Protein AF-A0A3M0XYX2-F1 (afdb_monomer_lite)

Secondary structure (DSSP, 8-state):
-----------HHHHHHHHHHHTTS-TTSTTHHHHHHHHHHHHHHHHHHHTT----HHHHHHHHHHHHHHHHHHHHHHHH-

pLDDT: mean 90.52, std 13.73, range [47.25, 98.31]

Foldseek 3Di:
DDPDDPDDDDDLVLLVVLLVLLVPLDPPFPLVVVSVVLSVVSVVVSVCVVVVHDDDCVVVVVSSVSSVVSSVVSVVVVVVD

Sequence (81 aa):
SRRGRHLFSVTLSLLRLLITRLERITPDSVWAHRASGLRGALLAYAKRLASGAPVDEARVRPLIQAAFIVLEQAAREKQKR

Radius of gyration: 14.11 Å; chains: 1; bounding box: 26×39×38 Å

Structure (mmCIF, N/CA/C/O backbone):
data_AF-A0A3M0XYX2-F1
#
_entry.id   AF-A0A3M0XYX2-F1
#
loop_
_atom_site.group_PDB
_atom_site.id
_atom_site.type_symbol
_atom_site.label_atom_id
_atom_site.label_alt_id
_atom_site.label_comp_id
_atom_site.label_asym_id
_atom_site.label_entity_id
_atom_site.label_seq_id
_atom_site.pdbx_PDB_ins_code
_atom_site.Cartn_x
_atom_site.Cartn_y
_atom_s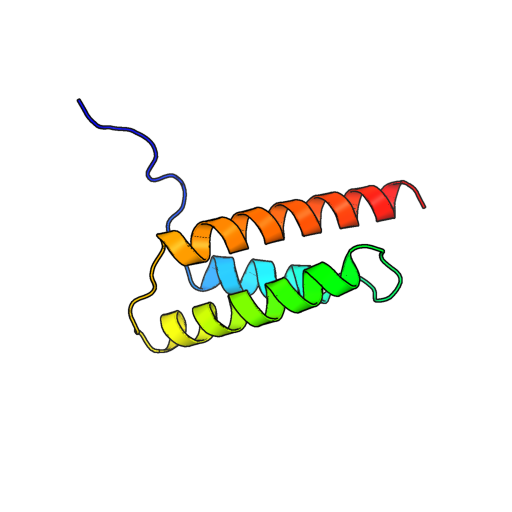ite.Cartn_z
_atom_site.occupancy
_atom_site.B_iso_or_equiv
_atom_site.auth_seq_id
_atom_site.auth_comp_id
_atom_site.auth_asym_id
_atom_site.auth_atom_id
_atom_site.pdbx_PDB_model_num
ATOM 1 N N . SER A 1 1 ? -12.638 28.878 7.235 1.00 47.28 1 SER A N 1
ATOM 2 C CA . SER A 1 1 ? -13.153 28.014 6.154 1.00 47.28 1 SER A CA 1
ATOM 3 C C . SER A 1 1 ? -12.154 26.890 5.887 1.00 47.28 1 SER A C 1
ATOM 5 O O . SER A 1 1 ? -11.130 27.133 5.267 1.00 47.28 1 SER A O 1
ATOM 7 N N . ARG A 1 2 ? -12.364 25.688 6.449 1.00 48.38 2 ARG A N 1
ATOM 8 C CA . ARG A 1 2 ? -11.475 24.513 6.292 1.00 48.38 2 ARG A CA 1
ATOM 9 C C . ARG A 1 2 ? -12.218 23.408 5.535 1.00 48.38 2 ARG A C 1
ATOM 11 O O . ARG A 1 2 ? -12.613 22.407 6.114 1.00 48.38 2 ARG A O 1
ATOM 18 N N . ARG A 1 3 ? -12.456 23.603 4.238 1.00 54.91 3 ARG A N 1
ATOM 19 C CA . ARG A 1 3 ? -12.846 22.512 3.332 1.00 54.91 3 ARG A CA 1
ATOM 20 C C . ARG A 1 3 ? -11.655 22.239 2.429 1.00 54.91 3 ARG A C 1
ATOM 22 O O . ARG A 1 3 ? -11.448 22.942 1.451 1.00 54.91 3 ARG A O 1
ATOM 29 N N . GLY A 1 4 ? -10.823 21.276 2.811 1.00 47.25 4 GLY A N 1
ATOM 30 C CA . GLY A 1 4 ? -9.585 20.982 2.097 1.00 47.25 4 GLY A CA 1
ATOM 31 C C . GLY A 1 4 ? -9.225 19.507 2.179 1.00 47.25 4 GLY A C 1
ATOM 32 O O . GLY A 1 4 ? -8.457 19.115 3.045 1.00 47.25 4 GLY A O 1
ATOM 33 N N . ARG A 1 5 ? -9.747 18.729 1.225 1.00 51.00 5 ARG A N 1
ATOM 34 C CA . ARG A 1 5 ? -9.245 17.408 0.798 1.00 51.00 5 ARG A CA 1
ATOM 35 C C . ARG A 1 5 ? -9.363 16.249 1.803 1.00 51.00 5 ARG A C 1
ATOM 37 O O . ARG A 1 5 ? -8.369 15.624 2.148 1.00 51.00 5 ARG A O 1
ATOM 44 N N . HIS A 1 6 ? -10.591 15.837 2.117 1.00 50.16 6 HIS A N 1
ATOM 45 C CA . HIS A 1 6 ? -10.879 14.427 2.440 1.00 50.16 6 HIS A CA 1
ATOM 46 C C . HIS A 1 6 ? -11.069 13.634 1.131 1.00 50.16 6 HIS A C 1
ATOM 48 O O . HIS A 1 6 ? -12.111 13.040 0.878 1.00 50.16 6 HIS A O 1
ATOM 54 N N . LEU A 1 7 ? -10.094 13.695 0.220 1.00 53.28 7 LEU A N 1
ATOM 55 C CA . LEU A 1 7 ? -10.147 12.889 -0.998 1.00 53.28 7 LEU A CA 1
ATOM 56 C C . LEU A 1 7 ? -9.476 11.552 -0.670 1.00 53.28 7 LEU A C 1
ATOM 58 O O . LEU A 1 7 ? -8.282 11.503 -0.381 1.00 53.28 7 LEU A O 1
ATOM 62 N N . PHE A 1 8 ? -10.285 10.493 -0.673 1.00 62.47 8 PHE A N 1
ATOM 63 C CA . PHE A 1 8 ? -9.958 9.100 -0.348 1.00 62.47 8 PHE A CA 1
ATOM 64 C C . PHE A 1 8 ? -9.797 8.766 1.145 1.00 62.47 8 PHE A C 1
ATOM 66 O O . PHE A 1 8 ? -8.788 9.102 1.758 1.00 62.47 8 PHE A O 1
ATOM 73 N N . SER A 1 9 ? -10.775 8.058 1.722 1.00 79.81 9 SER A N 1
ATOM 74 C CA . SER A 1 9 ? -10.635 7.334 2.999 1.00 79.81 9 SER A CA 1
ATOM 75 C C . SER A 1 9 ? -9.917 5.999 2.764 1.00 79.81 9 SER A C 1
ATOM 77 O O . SER A 1 9 ? -10.028 5.406 1.685 1.00 79.81 9 SER A O 1
ATOM 79 N N . VAL A 1 10 ? -9.154 5.533 3.754 1.00 90.19 10 VAL A N 1
ATOM 80 C CA . VAL A 1 10 ? -8.487 4.228 3.689 1.00 90.19 10 VAL A CA 1
ATOM 81 C C . VAL A 1 10 ? -9.536 3.129 3.873 1.00 90.19 10 VAL A C 1
ATOM 83 O O . VAL A 1 10 ? -10.037 2.913 4.971 1.00 90.19 10 VAL A O 1
ATOM 86 N N . THR A 1 11 ? -9.860 2.410 2.796 1.00 94.81 11 THR A N 1
ATOM 87 C CA . THR A 1 11 ? -10.856 1.327 2.815 1.00 94.81 11 THR A CA 1
ATOM 88 C C . THR A 1 11 ? -10.218 -0.042 2.603 1.00 94.81 11 THR A C 1
ATOM 90 O O . THR A 1 11 ? -9.213 -0.183 1.903 1.00 94.81 11 THR A O 1
ATOM 93 N N . LEU A 1 12 ? -10.845 -1.084 3.157 1.00 96.19 12 LEU A N 1
ATOM 94 C CA . LEU A 1 12 ? -10.416 -2.471 2.956 1.00 96.19 12 LEU A CA 1
ATOM 95 C C . LEU A 1 12 ? -10.389 -2.853 1.466 1.00 96.19 12 LEU A C 1
ATOM 97 O O . LEU A 1 12 ? -9.455 -3.514 1.014 1.00 96.19 12 LEU A O 1
ATOM 101 N N . SER A 1 13 ? -11.382 -2.401 0.697 1.00 96.81 13 SER A N 1
ATOM 102 C CA . SER A 1 13 ? -11.473 -2.651 -0.745 1.00 96.81 13 SER A CA 1
ATOM 103 C C . SER A 1 13 ? -10.306 -2.032 -1.514 1.00 96.81 13 SER A C 1
ATOM 105 O O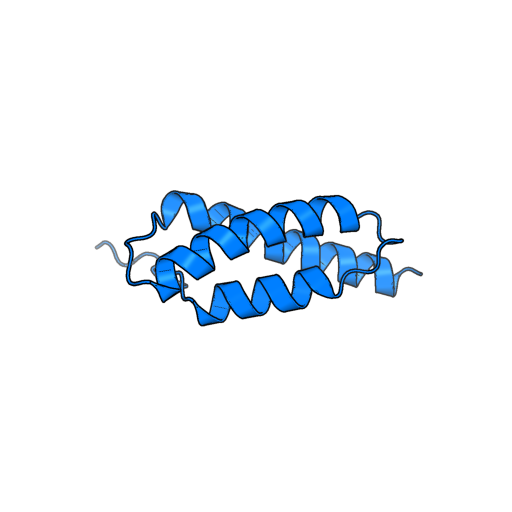 . SER A 1 13 ? -9.740 -2.695 -2.382 1.00 96.81 13 SER A O 1
ATOM 107 N N . LEU A 1 14 ? -9.888 -0.808 -1.164 1.00 96.56 14 LEU A N 1
ATOM 108 C CA . LEU A 1 14 ? -8.705 -0.189 -1.763 1.00 96.56 14 LEU A CA 1
ATOM 109 C C . LEU A 1 14 ? -7.443 -1.008 -1.467 1.00 96.56 14 LEU A C 1
ATOM 111 O O . LEU A 1 14 ? -6.672 -1.291 -2.381 1.00 96.56 14 LEU A O 1
ATOM 115 N N . LEU A 1 15 ? -7.227 -1.395 -0.205 1.00 97.31 15 LEU A N 1
ATOM 116 C CA . LEU A 1 15 ? -6.029 -2.151 0.164 1.00 97.31 15 LEU A CA 1
ATOM 117 C C . LEU A 1 15 ? -5.966 -3.491 -0.575 1.00 97.31 15 LEU A C 1
ATOM 119 O O . LEU A 1 15 ? -4.918 -3.841 -1.114 1.00 97.31 15 LEU A O 1
ATOM 123 N N . ARG A 1 16 ? -7.096 -4.204 -0.666 1.00 97.94 16 ARG A N 1
ATOM 124 C CA . ARG A 1 16 ? -7.204 -5.458 -1.425 1.00 97.94 16 ARG A CA 1
ATOM 125 C C . ARG A 1 16 ? -6.899 -5.257 -2.907 1.00 97.94 16 ARG A C 1
ATOM 127 O O . ARG A 1 16 ? -6.112 -6.018 -3.457 1.00 97.94 16 ARG A O 1
ATOM 134 N N . LEU A 1 17 ? -7.452 -4.212 -3.526 1.00 98.00 17 LEU A N 1
ATOM 135 C CA . LEU A 1 17 ? -7.164 -3.880 -4.922 1.00 98.00 17 LEU A CA 1
ATOM 136 C C . LEU A 1 17 ? -5.659 -3.686 -5.149 1.00 98.00 17 LEU A C 1
ATOM 138 O O . LEU A 1 17 ? -5.099 -4.285 -6.064 1.00 98.00 17 LEU A O 1
ATOM 142 N N . LEU A 1 18 ? -5.001 -2.874 -4.318 1.00 98.06 18 LEU A N 1
ATOM 143 C CA . LEU A 1 18 ? -3.567 -2.608 -4.446 1.00 98.06 18 LEU A CA 1
ATOM 144 C C . LEU A 1 18 ? -2.736 -3.880 -4.259 1.00 98.06 18 LEU A C 1
ATOM 146 O O . LEU A 1 18 ? -1.859 -4.146 -5.074 1.00 98.06 18 LEU A O 1
ATOM 150 N N . ILE A 1 19 ? -3.048 -4.694 -3.246 1.00 98.31 19 ILE A N 1
ATOM 151 C CA . ILE A 1 19 ? -2.390 -5.985 -2.993 1.00 98.31 19 ILE A CA 1
ATOM 152 C C . ILE A 1 19 ? -2.473 -6.883 -4.232 1.00 98.31 19 ILE A C 1
ATOM 154 O O . ILE A 1 19 ? -1.436 -7.317 -4.730 1.00 98.31 19 ILE A O 1
ATOM 158 N N . THR A 1 20 ? -3.673 -7.087 -4.784 1.00 98.19 20 THR A N 1
ATOM 159 C CA . THR A 1 20 ? -3.875 -7.924 -5.977 1.00 98.19 20 THR A CA 1
ATOM 160 C C . THR A 1 20 ? -3.129 -7.391 -7.198 1.00 98.19 20 THR A C 1
ATOM 162 O O . THR A 1 20 ? -2.680 -8.162 -8.042 1.00 98.19 20 THR A O 1
ATOM 165 N N . ARG A 1 21 ? -2.978 -6.071 -7.340 1.00 97.75 21 ARG A N 1
ATOM 166 C CA . ARG A 1 21 ? -2.217 -5.494 -8.457 1.00 97.75 21 ARG A CA 1
ATOM 167 C C . ARG A 1 21 ? -0.709 -5.642 -8.264 1.00 97.75 21 ARG A C 1
ATOM 169 O O . ARG A 1 21 ? -0.026 -5.961 -9.231 1.00 97.75 21 ARG A O 1
ATOM 176 N N . LEU A 1 22 ? -0.205 -5.456 -7.045 1.00 97.81 22 LEU A N 1
ATOM 177 C CA . LEU A 1 22 ? 1.213 -5.641 -6.722 1.00 97.81 22 LEU A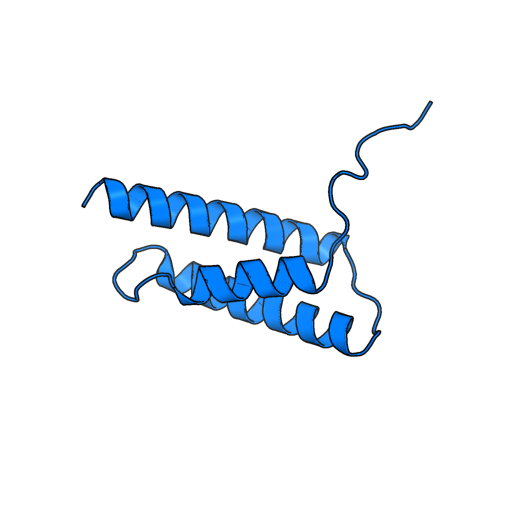 CA 1
ATOM 178 C C . LEU A 1 22 ? 1.649 -7.102 -6.904 1.00 97.81 22 LEU A C 1
ATOM 180 O O . LEU A 1 22 ? 2.745 -7.344 -7.392 1.00 97.81 22 LEU A O 1
ATOM 184 N N . GLU A 1 23 ? 0.776 -8.065 -6.593 1.00 97.06 23 GLU A N 1
ATOM 185 C CA . GLU A 1 23 ? 1.002 -9.502 -6.836 1.00 97.06 23 GLU A CA 1
ATOM 186 C C . GLU A 1 23 ? 1.226 -9.857 -8.308 1.00 97.06 23 GLU A C 1
ATOM 188 O O . GLU A 1 23 ? 1.843 -10.873 -8.608 1.00 97.06 23 GLU A O 1
ATOM 193 N N . ARG A 1 24 ? 0.716 -9.038 -9.233 1.00 96.25 24 ARG A N 1
ATOM 194 C CA . ARG A 1 24 ? 0.809 -9.288 -10.677 1.00 96.25 24 ARG A CA 1
ATOM 195 C C . ARG A 1 24 ? 2.068 -8.699 -11.312 1.00 96.25 24 ARG A C 1
ATOM 197 O O . ARG A 1 24 ? 2.250 -8.861 -12.518 1.00 96.25 24 ARG A O 1
ATOM 204 N N . ILE A 1 25 ? 2.903 -7.995 -10.546 1.00 95.31 25 ILE A N 1
ATOM 205 C CA . ILE A 1 25 ? 4.210 -7.543 -11.027 1.00 95.31 25 ILE A CA 1
ATOM 206 C C . ILE A 1 25 ? 5.105 -8.778 -11.150 1.00 95.31 25 ILE A C 1
ATOM 208 O O . ILE A 1 25 ? 5.305 -9.508 -10.181 1.00 95.31 25 ILE A O 1
ATOM 212 N N . THR A 1 26 ? 5.613 -9.026 -12.357 1.00 88.62 26 THR A N 1
ATOM 213 C CA . THR A 1 26 ? 6.453 -10.191 -12.653 1.00 88.62 26 THR A CA 1
ATOM 214 C C . THR A 1 26 ? 7.767 -10.138 -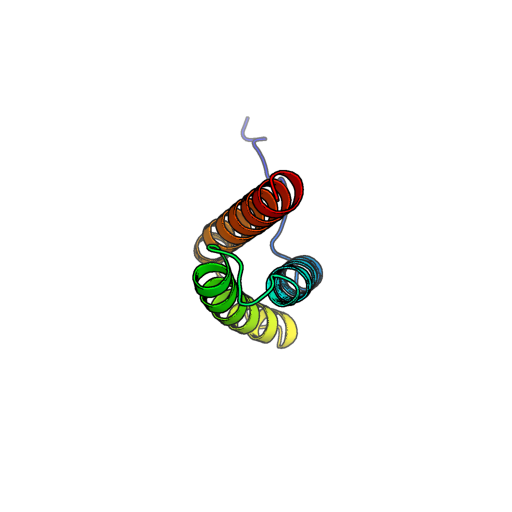11.870 1.00 88.62 26 THR A C 1
ATOM 216 O O . THR A 1 26 ? 8.310 -9.042 -11.705 1.00 88.62 26 THR A O 1
ATOM 219 N N . PRO A 1 27 ? 8.333 -11.288 -11.455 1.00 89.69 27 PRO A N 1
ATOM 220 C CA . PRO A 1 27 ? 9.622 -11.338 -10.758 1.00 89.69 27 PRO A CA 1
ATOM 221 C C . PRO A 1 27 ? 10.770 -10.639 -11.503 1.00 89.69 27 PRO A C 1
ATOM 223 O O . PRO A 1 27 ? 11.633 -10.050 -10.863 1.00 89.69 27 PRO A O 1
ATOM 226 N N . ASP A 1 28 ? 10.730 -10.627 -12.839 1.00 90.56 28 ASP A N 1
ATOM 227 C CA . ASP A 1 28 ? 11.763 -10.017 -13.695 1.00 90.56 28 ASP A CA 1
ATOM 228 C C . ASP A 1 28 ? 11.647 -8.487 -13.838 1.00 90.56 28 ASP A C 1
ATOM 230 O O . ASP A 1 28 ? 12.437 -7.859 -14.553 1.00 90.56 28 ASP A O 1
ATOM 234 N N . SER A 1 29 ? 10.636 -7.870 -13.216 1.00 92.00 29 SER A N 1
ATOM 235 C CA . SER A 1 29 ? 10.517 -6.412 -13.169 1.00 92.00 29 SER A CA 1
ATOM 236 C C . SER A 1 29 ? 11.487 -5.849 -12.140 1.00 92.00 29 SER A C 1
ATOM 238 O O . SER A 1 29 ? 11.564 -6.328 -11.006 1.00 92.00 29 SER A O 1
ATOM 240 N N . VAL A 1 30 ? 12.139 -4.735 -12.476 1.00 94.94 30 VAL A N 1
ATOM 241 C CA . VAL A 1 30 ? 12.992 -4.003 -11.521 1.00 94.94 30 VAL A CA 1
ATOM 242 C C . VAL A 1 30 ? 12.217 -3.514 -10.285 1.00 94.94 30 VAL A C 1
ATOM 244 O O . VAL A 1 30 ? 12.805 -3.197 -9.250 1.00 94.94 30 VAL A O 1
ATOM 247 N N . TRP A 1 31 ? 10.882 -3.484 -10.359 1.00 96.75 31 TRP A N 1
ATOM 248 C CA . TRP A 1 31 ? 9.990 -3.065 -9.280 1.00 96.75 31 TRP A CA 1
ATOM 249 C C . TRP A 1 31 ? 9.497 -4.215 -8.387 1.00 96.75 31 TRP A C 1
ATOM 251 O O . TRP A 1 31 ? 8.857 -3.945 -7.366 1.00 96.75 31 TRP A O 1
ATOM 261 N N . ALA A 1 32 ? 9.810 -5.478 -8.705 1.00 95.06 32 ALA A N 1
ATOM 262 C CA . ALA A 1 32 ? 9.269 -6.662 -8.024 1.00 95.06 32 ALA A CA 1
ATOM 263 C C . ALA A 1 32 ? 9.595 -6.708 -6.518 1.00 95.06 32 ALA A C 1
ATOM 265 O O . ALA A 1 32 ? 8.734 -7.018 -5.685 1.00 95.06 32 ALA A O 1
ATOM 266 N N . HIS A 1 33 ? 10.820 -6.328 -6.144 1.00 96.00 33 HIS A N 1
ATOM 267 C CA . HIS A 1 33 ? 11.237 -6.290 -4.741 1.00 96.00 33 HIS A CA 1
ATOM 268 C C . HIS A 1 33 ? 10.432 -5.256 -3.936 1.00 96.00 33 HIS A C 1
ATOM 270 O O . HIS A 1 33 ? 9.882 -5.565 -2.875 1.00 96.00 33 HIS A O 1
ATOM 276 N N . ARG A 1 34 ? 10.285 -4.037 -4.476 1.00 96.12 34 ARG A N 1
ATOM 277 C CA . ARG A 1 34 ? 9.491 -2.971 -3.839 1.00 96.12 34 ARG A CA 1
ATOM 278 C C . ARG A 1 34 ? 8.014 -3.351 -3.750 1.00 96.12 34 ARG A C 1
ATOM 280 O O . ARG A 1 34 ? 7.384 -3.104 -2.722 1.00 96.12 34 ARG A O 1
ATOM 287 N N . ALA A 1 35 ? 7.478 -3.986 -4.790 1.00 96.69 35 ALA A N 1
ATOM 288 C CA . ALA A 1 35 ? 6.104 -4.470 -4.807 1.00 96.69 35 ALA A CA 1
ATOM 289 C C . ALA A 1 35 ? 5.837 -5.495 -3.696 1.00 96.69 35 ALA A C 1
ATOM 291 O O . ALA A 1 35 ? 4.838 -5.379 -2.987 1.00 96.69 35 ALA A O 1
ATOM 292 N N . SER A 1 36 ? 6.757 -6.441 -3.488 1.00 95.88 36 SER A N 1
ATOM 293 C CA . SER A 1 36 ? 6.649 -7.458 -2.435 1.00 95.88 36 SER A CA 1
ATOM 294 C C . SER A 1 36 ? 6.621 -6.842 -1.033 1.00 95.88 36 SER A C 1
ATOM 296 O O . SER A 1 36 ? 5.760 -7.192 -0.221 1.00 95.88 36 SER A O 1
ATOM 298 N N . GLY A 1 37 ? 7.503 -5.873 -0.763 1.00 97.25 37 GLY A N 1
ATOM 299 C CA . GLY A 1 37 ? 7.529 -5.160 0.518 1.00 97.25 37 GLY A CA 1
ATOM 300 C C . GLY A 1 37 ? 6.238 -4.378 0.786 1.00 97.25 37 GLY A C 1
ATOM 301 O O . GLY A 1 37 ? 5.629 -4.513 1.850 1.00 97.25 37 GLY A O 1
ATOM 302 N N . LEU A 1 38 ? 5.765 -3.616 -0.206 1.00 97.81 38 LEU A N 1
ATOM 303 C CA . LEU A 1 38 ? 4.519 -2.853 -0.094 1.00 97.81 38 LEU A CA 1
ATOM 304 C C . LEU A 1 38 ? 3.305 -3.766 0.077 1.00 97.81 38 LEU A C 1
ATOM 306 O O . LEU A 1 38 ? 2.451 -3.492 0.917 1.00 97.81 38 LEU A O 1
ATOM 310 N N . ARG A 1 39 ? 3.248 -4.882 -0.654 1.00 97.75 39 ARG A N 1
ATOM 311 C CA . ARG A 1 39 ? 2.186 -5.881 -0.518 1.00 97.75 39 ARG A CA 1
ATOM 312 C C . ARG A 1 39 ? 2.098 -6.399 0.916 1.00 97.75 39 ARG A C 1
ATOM 314 O O . ARG A 1 39 ? 1.008 -6.410 1.484 1.00 97.75 39 ARG A O 1
ATOM 321 N N . GLY A 1 40 ? 3.226 -6.799 1.504 1.00 97.62 40 GLY A N 1
ATOM 322 C CA . GLY A 1 40 ? 3.273 -7.290 2.883 1.00 97.62 40 GLY A CA 1
ATOM 323 C C . GLY A 1 40 ? 2.772 -6.249 3.886 1.00 97.62 40 GLY A C 1
ATOM 324 O O . GLY A 1 40 ? 1.919 -6.550 4.724 1.00 97.62 40 GLY A O 1
ATOM 325 N N . ALA A 1 41 ? 3.231 -5.003 3.748 1.00 97.44 41 ALA A N 1
ATOM 326 C CA . ALA A 1 41 ? 2.806 -3.905 4.611 1.00 97.44 41 ALA A CA 1
ATOM 327 C C . ALA A 1 41 ? 1.300 -3.610 4.482 1.00 97.44 41 ALA A C 1
ATOM 329 O O . ALA A 1 41 ? 0.595 -3.523 5.488 1.00 97.44 41 ALA A O 1
ATOM 330 N N . LEU A 1 42 ? 0.775 -3.513 3.255 1.00 97.88 42 LEU A N 1
ATOM 331 C CA . LEU A 1 42 ? -0.651 -3.272 3.013 1.00 97.88 42 LEU A CA 1
ATOM 332 C C . LEU A 1 42 ? -1.524 -4.439 3.495 1.00 97.88 42 LEU A C 1
ATOM 334 O O . LEU A 1 42 ? -2.616 -4.204 4.013 1.00 97.88 42 LEU A O 1
ATOM 338 N N . LEU A 1 43 ? -1.046 -5.683 3.387 1.00 98.19 43 LEU A N 1
ATOM 339 C CA . LEU A 1 43 ? -1.756 -6.864 3.882 1.00 98.19 43 LEU A CA 1
ATOM 340 C C . LEU A 1 43 ? -1.943 -6.817 5.403 1.00 98.19 43 LEU A C 1
ATOM 342 O O . LEU A 1 43 ? -3.017 -7.164 5.895 1.00 98.19 43 LEU A O 1
ATOM 346 N N . ALA A 1 44 ? -0.938 -6.352 6.151 1.00 97.56 44 ALA A N 1
ATOM 347 C CA . ALA A 1 44 ? -1.052 -6.182 7.599 1.00 97.56 44 ALA A CA 1
ATOM 348 C C . ALA A 1 44 ? -2.168 -5.187 7.970 1.00 97.56 44 ALA A C 1
ATOM 350 O O . ALA A 1 44 ? -2.986 -5.466 8.848 1.00 97.56 44 ALA A O 1
ATOM 351 N N . TYR A 1 45 ? -2.265 -4.061 7.257 1.00 97.38 45 TYR A N 1
ATOM 352 C CA . TYR A 1 45 ? -3.338 -3.085 7.470 1.00 97.38 45 TYR A CA 1
ATOM 353 C C . TYR A 1 45 ? -4.708 -3.578 6.997 1.00 97.38 45 TYR A C 1
ATOM 355 O O . TYR A 1 45 ? -5.707 -3.329 7.670 1.00 97.38 45 TYR A O 1
ATOM 363 N N . ALA A 1 46 ? -4.771 -4.330 5.896 1.00 97.31 46 ALA A N 1
ATOM 364 C CA . ALA A 1 46 ? -6.007 -4.952 5.431 1.00 97.31 46 ALA A CA 1
ATOM 365 C C . ALA A 1 46 ? -6.562 -5.948 6.460 1.00 97.31 46 ALA A C 1
ATOM 367 O O . ALA A 1 46 ? -7.764 -5.952 6.712 1.00 97.31 46 ALA A O 1
ATOM 368 N N . LYS A 1 47 ? -5.697 -6.747 7.104 1.00 97.56 47 LYS A N 1
ATOM 369 C CA . LYS A 1 47 ? -6.097 -7.653 8.194 1.00 97.56 47 LYS A CA 1
ATOM 370 C C . LYS A 1 47 ? -6.681 -6.890 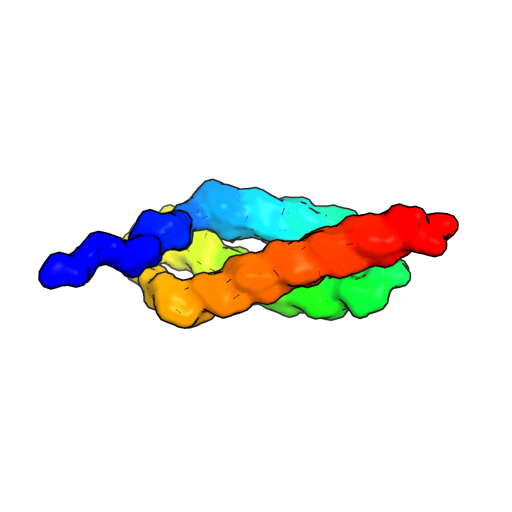9.385 1.00 97.56 47 LYS A C 1
ATOM 372 O O . LYS A 1 47 ? -7.726 -7.285 9.887 1.00 97.56 47 LYS A O 1
ATOM 377 N N . ARG A 1 48 ? -6.057 -5.775 9.786 1.00 96.00 48 ARG A N 1
ATOM 378 C CA . ARG A 1 48 ? -6.563 -4.914 10.871 1.00 96.00 48 ARG A CA 1
ATOM 379 C C . ARG A 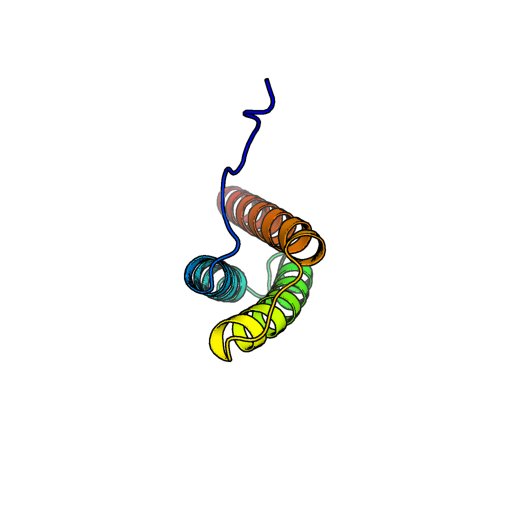1 48 ? -7.925 -4.300 10.543 1.00 96.00 48 ARG A C 1
ATOM 381 O O . ARG A 1 48 ? -8.831 -4.379 11.362 1.00 96.00 48 ARG A O 1
ATOM 388 N N . LEU A 1 49 ? -8.100 -3.746 9.341 1.00 94.94 49 LEU A N 1
ATOM 389 C CA . LEU A 1 49 ? -9.405 -3.226 8.911 1.00 94.94 49 LEU A CA 1
ATOM 390 C C . LEU A 1 49 ? -10.471 -4.325 8.860 1.00 94.94 49 LEU A C 1
ATOM 392 O O . LEU A 1 49 ? -11.598 -4.102 9.286 1.00 94.94 49 LEU A O 1
ATOM 396 N N . ALA A 1 50 ? -10.120 -5.512 8.358 1.00 96.00 50 ALA A N 1
ATOM 397 C CA . ALA A 1 50 ? -11.043 -6.641 8.282 1.00 96.00 50 ALA A CA 1
ATOM 398 C C . ALA A 1 50 ? -11.475 -7.150 9.667 1.00 96.00 50 ALA A C 1
ATOM 400 O O . ALA A 1 50 ? -12.587 -7.648 9.799 1.00 96.00 50 ALA A O 1
ATOM 401 N N . SER A 1 51 ? -10.632 -7.000 10.694 1.00 96.06 51 SER A N 1
ATOM 402 C CA . SER A 1 51 ? -10.968 -7.352 12.078 1.00 96.06 51 SER A CA 1
ATOM 403 C C . SER A 1 51 ? -11.713 -6.243 12.834 1.00 96.06 51 SER A C 1
ATOM 405 O O . SER A 1 51 ? -11.897 -6.363 14.041 1.00 96.06 51 SER A O 1
ATOM 407 N N . GLY A 1 52 ? -12.067 -5.133 12.174 1.00 93.56 52 GLY A N 1
ATOM 408 C CA . GLY A 1 52 ? -12.663 -3.958 12.819 1.00 93.56 52 GLY A CA 1
ATOM 409 C C . GLY A 1 52 ? -11.696 -3.172 13.712 1.00 93.56 52 GLY A C 1
ATOM 410 O O . GLY A 1 52 ? -12.122 -2.283 14.444 1.00 93.56 52 GLY A O 1
ATOM 411 N N . ALA A 1 53 ? -10.394 -3.477 13.667 1.00 92.38 53 ALA A N 1
ATOM 412 C CA . ALA A 1 53 ? -9.407 -2.759 14.458 1.00 92.38 53 ALA A CA 1
ATOM 413 C C . ALA A 1 53 ? -9.125 -1.379 13.840 1.00 92.38 53 ALA A C 1
ATOM 415 O O . ALA A 1 53 ? -9.018 -1.260 12.613 1.00 92.38 53 ALA A O 1
ATOM 416 N N . PRO A 1 54 ? -8.928 -0.337 14.667 1.00 88.69 54 PRO A N 1
ATOM 417 C CA . PRO A 1 54 ? -8.594 0.984 14.166 1.00 88.69 54 PRO A CA 1
ATOM 418 C C . PRO A 1 54 ? -7.255 0.950 13.427 1.00 88.69 54 PRO A C 1
ATOM 420 O O . PRO A 1 54 ? -6.288 0.286 13.836 1.00 88.69 54 PRO A O 1
ATOM 423 N N . VAL A 1 55 ? -7.205 1.694 12.328 1.00 92.38 55 VAL A N 1
ATOM 424 C CA . VAL A 1 55 ? -6.018 1.872 11.499 1.00 92.38 55 VAL A CA 1
ATOM 425 C C . VAL A 1 55 ? -5.620 3.339 11.502 1.00 92.38 55 VAL A C 1
ATOM 427 O O . VAL A 1 55 ? -6.448 4.222 11.304 1.00 92.38 55 VAL A O 1
ATOM 430 N N . ASP A 1 56 ? -4.330 3.581 11.716 1.00 92.88 56 ASP A N 1
ATOM 431 C CA . ASP A 1 56 ? -3.738 4.908 11.620 1.00 92.88 56 ASP A CA 1
ATOM 432 C C . ASP A 1 56 ? -3.594 5.295 10.141 1.00 92.88 56 ASP A C 1
ATOM 434 O O . ASP A 1 56 ? -2.664 4.865 9.449 1.00 92.88 56 ASP A O 1
ATOM 438 N N . GLU A 1 57 ? -4.536 6.098 9.642 1.00 91.44 57 GLU A N 1
ATOM 439 C CA . GLU A 1 57 ? -4.520 6.555 8.253 1.00 91.44 57 GLU A CA 1
ATOM 440 C C . GLU A 1 57 ? -3.235 7.313 7.893 1.00 91.44 57 GLU A C 1
ATOM 442 O O . GLU A 1 57 ? -2.782 7.210 6.751 1.00 91.44 57 GLU A O 1
ATOM 447 N N . ALA A 1 58 ? -2.616 8.034 8.834 1.00 92.69 58 ALA A N 1
ATOM 448 C CA . ALA A 1 58 ? -1.396 8.794 8.567 1.00 92.69 58 ALA A CA 1
ATOM 449 C C . ALA A 1 58 ? -0.216 7.871 8.229 1.00 92.69 58 ALA A C 1
ATOM 451 O O . ALA A 1 58 ? 0.645 8.235 7.428 1.00 92.69 58 ALA A O 1
ATOM 452 N N . ARG A 1 59 ? -0.210 6.646 8.771 1.00 94.38 59 ARG A N 1
ATOM 453 C CA . ARG A 1 59 ? 0.794 5.618 8.458 1.00 94.38 59 ARG A CA 1
ATOM 454 C C . ARG A 1 59 ? 0.483 4.831 7.189 1.00 94.38 59 ARG A C 1
ATOM 456 O O . ARG A 1 59 ? 1.407 4.404 6.501 1.00 94.38 59 ARG A O 1
ATOM 463 N N . VAL A 1 60 ? -0.793 4.626 6.858 1.00 95.81 60 VAL A N 1
ATOM 464 C CA . VAL A 1 60 ? -1.185 3.833 5.676 1.00 95.81 60 VAL A CA 1
ATOM 465 C C . VAL A 1 60 ? -1.164 4.646 4.388 1.00 95.81 60 VAL A C 1
ATOM 467 O O . VAL A 1 60 ? -0.819 4.117 3.332 1.00 95.81 60 VAL A O 1
ATOM 470 N N . ARG A 1 61 ? -1.496 5.939 4.451 1.00 95.38 61 ARG A N 1
ATOM 471 C CA . ARG A 1 61 ? -1.548 6.812 3.269 1.00 95.38 61 ARG A CA 1
ATOM 472 C C . ARG A 1 61 ? -0.240 6.839 2.463 1.00 95.38 61 ARG A C 1
ATOM 474 O O . ARG A 1 61 ? -0.329 6.649 1.249 1.00 95.38 61 ARG A O 1
ATOM 481 N N . PRO A 1 62 ? 0.953 6.983 3.072 1.00 96.38 62 PRO A N 1
ATOM 482 C CA . PRO A 1 62 ? 2.209 6.932 2.325 1.00 96.38 62 PRO A CA 1
ATOM 483 C C . PRO A 1 62 ? 2.439 5.586 1.625 1.00 96.38 62 PRO A C 1
ATOM 485 O O . PRO A 1 62 ? 2.952 5.552 0.511 1.00 96.38 62 PRO A O 1
ATOM 488 N N . LEU A 1 63 ? 2.011 4.472 2.232 1.00 97.50 63 LEU A N 1
ATOM 489 C CA . LEU A 1 63 ? 2.132 3.136 1.635 1.00 97.50 63 LEU A CA 1
ATOM 490 C C . LEU A 1 63 ? 1.209 2.967 0.424 1.00 97.50 63 LEU A C 1
ATOM 492 O O . LEU A 1 63 ? 1.615 2.399 -0.586 1.00 97.50 63 LEU A O 1
ATOM 496 N N . ILE A 1 64 ? -0.017 3.490 0.507 1.00 97.44 64 ILE A N 1
ATOM 497 C CA . ILE A 1 64 ? -0.959 3.533 -0.620 1.00 97.44 64 ILE A CA 1
ATOM 498 C C . ILE A 1 64 ? -0.363 4.342 -1.776 1.00 97.44 64 ILE A C 1
ATOM 500 O O . ILE A 1 64 ? -0.368 3.880 -2.916 1.00 97.44 64 ILE A O 1
ATOM 504 N N . GLN A 1 65 ? 0.176 5.530 -1.489 1.00 97.06 65 GLN A N 1
ATOM 505 C CA . GLN A 1 65 ? 0.817 6.377 -2.498 1.00 97.06 65 GLN A CA 1
ATOM 506 C C . GLN A 1 65 ? 2.011 5.667 -3.145 1.00 97.06 65 GLN A C 1
ATOM 508 O O . GLN A 1 65 ? 2.107 5.617 -4.370 1.00 97.06 65 GLN A O 1
ATOM 513 N N . ALA A 1 66 ? 2.876 5.048 -2.339 1.00 97.94 66 ALA A N 1
ATOM 514 C CA . ALA A 1 66 ? 4.007 4.271 -2.833 1.00 97.94 66 ALA A CA 1
ATOM 515 C C . ALA A 1 66 ? 3.564 3.086 -3.710 1.00 97.94 66 ALA A C 1
ATOM 517 O O . ALA A 1 66 ? 4.181 2.830 -4.742 1.00 97.94 66 ALA A O 1
ATOM 518 N N . ALA A 1 67 ? 2.478 2.393 -3.350 1.00 97.94 67 ALA A N 1
ATOM 519 C CA . ALA A 1 67 ? 1.925 1.306 -4.155 1.00 97.94 67 ALA A CA 1
ATOM 520 C C . ALA A 1 67 ? 1.437 1.790 -5.525 1.00 97.94 67 ALA A C 1
ATOM 522 O O . ALA A 1 67 ? 1.752 1.154 -6.528 1.00 97.94 67 ALA A O 1
ATOM 523 N N . PHE A 1 68 ? 0.737 2.927 -5.595 1.00 98.06 68 PHE A N 1
ATOM 524 C CA . PHE A 1 68 ? 0.349 3.519 -6.879 1.00 98.06 68 PHE A CA 1
ATOM 525 C C . PHE A 1 68 ? 1.560 3.878 -7.743 1.00 98.06 68 PHE A C 1
ATOM 527 O O . PHE A 1 68 ? 1.581 3.522 -8.919 1.00 98.06 68 PHE A O 1
ATOM 534 N N . ILE A 1 69 ? 2.586 4.504 -7.157 1.00 98.00 69 ILE A N 1
ATOM 535 C CA . ILE A 1 69 ? 3.826 4.847 -7.868 1.00 98.00 69 ILE A CA 1
ATOM 536 C C . ILE A 1 69 ? 4.485 3.585 -8.433 1.00 98.00 69 ILE A C 1
ATOM 538 O O . ILE A 1 69 ? 4.828 3.543 -9.609 1.00 98.00 69 ILE A O 1
ATOM 542 N N . VAL A 1 70 ? 4.632 2.532 -7.625 1.00 97.75 70 VAL A N 1
ATOM 543 C CA . VAL A 1 70 ? 5.238 1.267 -8.071 1.00 97.75 70 VAL A CA 1
ATOM 544 C C . VAL A 1 70 ? 4.437 0.626 -9.204 1.00 97.75 70 VAL A C 1
ATOM 546 O O . VAL A 1 70 ? 5.026 0.191 -10.190 1.00 97.75 70 VAL A O 1
ATOM 549 N N . LEU A 1 71 ? 3.106 0.603 -9.102 1.00 97.62 71 LEU A N 1
ATOM 550 C CA . LEU A 1 71 ? 2.237 0.071 -10.154 1.00 97.62 71 LEU A CA 1
ATOM 551 C C . LEU A 1 71 ? 2.368 0.856 -11.463 1.00 97.62 71 LEU A C 1
ATOM 553 O O . LEU A 1 71 ? 2.436 0.255 -12.534 1.00 97.62 71 LEU A O 1
ATOM 557 N N . GLU A 1 72 ? 2.430 2.184 -11.384 1.00 97.69 72 GLU A N 1
ATOM 558 C CA . GLU A 1 72 ? 2.611 3.043 -12.551 1.00 97.69 72 GLU A CA 1
ATOM 559 C C . GLU A 1 72 ? 3.975 2.812 -13.212 1.00 97.69 72 GLU A C 1
ATOM 561 O O . GLU A 1 72 ? 4.060 2.653 -14.430 1.00 97.69 72 GLU A O 1
ATOM 566 N N . GLN A 1 73 ? 5.046 2.745 -12.420 1.00 97.31 73 GLN A N 1
ATOM 567 C CA . GLN A 1 73 ? 6.389 2.527 -12.949 1.00 97.31 73 GLN A CA 1
ATOM 568 C C . GLN A 1 73 ? 6.555 1.130 -13.559 1.00 97.31 73 GLN A C 1
ATOM 570 O O . GLN A 1 73 ? 7.136 1.007 -14.636 1.00 97.31 73 GLN A O 1
ATOM 575 N N . ALA A 1 74 ? 5.987 0.093 -12.937 1.00 95.88 74 ALA A N 1
ATOM 576 C CA . ALA A 1 74 ? 5.974 -1.256 -13.499 1.00 95.88 74 ALA A CA 1
ATOM 577 C C . ALA A 1 74 ? 5.185 -1.320 -14.821 1.00 95.88 74 ALA A C 1
ATOM 579 O O . ALA A 1 74 ? 5.610 -1.973 -15.774 1.00 95.88 74 ALA A O 1
ATOM 580 N N . ALA A 1 75 ? 4.060 -0.601 -14.923 1.00 95.56 75 ALA A N 1
ATOM 581 C CA . ALA A 1 75 ? 3.304 -0.505 -16.170 1.00 95.56 75 ALA A CA 1
ATOM 582 C C . ALA A 1 75 ? 4.104 0.203 -17.278 1.00 95.56 75 ALA A C 1
ATOM 584 O O . ALA A 1 75 ? 4.121 -0.267 -18.415 1.00 95.56 75 ALA A O 1
ATOM 585 N N . ARG A 1 76 ? 4.808 1.293 -16.944 1.00 95.38 76 ARG A N 1
ATOM 586 C CA . ARG A 1 76 ? 5.689 2.016 -17.878 1.00 95.38 76 ARG A CA 1
ATOM 587 C C . ARG A 1 76 ? 6.876 1.165 -18.329 1.00 95.38 76 ARG A C 1
ATOM 589 O O . ARG A 1 76 ? 7.234 1.221 -19.497 1.00 95.38 76 ARG A O 1
ATOM 596 N N . GLU A 1 77 ? 7.479 0.381 -17.436 1.00 94.06 77 GLU A N 1
ATOM 597 C CA . GLU A 1 77 ? 8.539 -0.573 -17.790 1.00 94.06 77 GLU A CA 1
ATOM 598 C C . GLU A 1 77 ? 8.033 -1.585 -18.821 1.00 94.06 77 GLU A C 1
ATOM 600 O O . GLU A 1 77 ? 8.680 -1.794 -19.843 1.00 94.06 77 GLU A O 1
ATOM 605 N N . LYS A 1 78 ? 6.845 -2.156 -18.589 1.00 87.75 78 LYS A N 1
ATOM 606 C CA . LYS A 1 78 ? 6.242 -3.136 -19.496 1.00 87.75 78 LYS A CA 1
ATOM 607 C C . LYS A 1 78 ? 5.950 -2.569 -20.889 1.00 87.75 78 LYS A C 1
ATOM 609 O O . LYS A 1 78 ? 6.002 -3.316 -21.849 1.00 87.75 78 LYS A O 1
ATOM 614 N N . GLN A 1 79 ? 5.634 -1.278 -21.005 1.00 87.94 79 GLN A N 1
ATOM 615 C CA . GLN A 1 79 ? 5.411 -0.621 -22.302 1.00 87.94 79 GLN A CA 1
ATOM 616 C C . GLN A 1 79 ? 6.705 -0.335 -23.078 1.00 87.94 79 GLN A C 1
ATOM 618 O O . GLN A 1 79 ? 6.643 -0.077 -24.275 1.00 87.94 79 GLN A O 1
ATOM 623 N N . LYS A 1 80 ? 7.856 -0.306 -22.397 1.00 75.31 80 LYS A N 1
ATOM 624 C CA . LYS A 1 80 ? 9.167 -0.014 -22.999 1.00 75.31 80 LYS A CA 1
ATOM 625 C C . LYS A 1 80 ? 9.939 -1.268 -23.422 1.00 75.31 80 LYS A C 1
ATOM 627 O O . LYS A 1 80 ? 10.970 -1.123 -24.072 1.00 75.31 80 LYS A O 1
ATOM 632 N N . ARG A 1 81 ? 9.493 -2.448 -22.991 1.00 69.50 81 ARG A N 1
ATOM 633 C CA . ARG A 1 81 ? 10.036 -3.755 -23.375 1.00 69.50 81 ARG A CA 1
ATOM 634 C C . ARG A 1 81 ? 9.236 -4.309 -24.545 1.00 69.50 81 ARG A C 1
ATOM 636 O O . ARG A 1 81 ? 9.874 -4.927 -25.418 1.00 69.50 81 ARG A O 1
#